Protein AF-A0A519K9I0-F1 (afdb_monomer_lite)

Sequence (132 aa):
MNLRIVIIALLVCFSMQSQIAAFETKGKISPEMAEMSISSLSLQINANPTQGELYHQRGTLYMLSKKEQLASNDFSKSIELKSDMQADSYFYRALVKQSLNDATYCDDFAMAKKLGFKNTAGWEPIDKICGF

Radius of gyration: 21.02 Å; chains: 1; bounding box: 54×42×57 Å

Structure (mmCIF, N/CA/C/O backbone):
data_AF-A0A519K9I0-F1
#
_entry.id   AF-A0A519K9I0-F1
#
loop_
_atom_site.group_PDB
_atom_site.id
_atom_site.type_symbol
_atom_site.label_atom_id
_atom_site.label_alt_id
_atom_site.label_comp_id
_atom_site.label_asym_id
_atom_site.label_entity_id
_atom_site.label_seq_id
_atom_site.pdbx_PDB_ins_code
_atom_site.Cartn_x
_atom_site.Cartn_y
_atom_site.Cartn_z
_atom_site.occupancy
_atom_site.B_iso_or_equiv
_atom_site.auth_seq_id
_atom_site.auth_comp_id
_atom_site.auth_asym_id
_atom_site.auth_atom_id
_atom_site.pdbx_PDB_model_num
ATOM 1 N N . MET A 1 1 ? 38.820 17.684 42.328 1.00 50.78 1 MET A N 1
ATOM 2 C CA . MET A 1 1 ? 37.982 17.257 41.184 1.00 50.78 1 MET A CA 1
ATOM 3 C C . MET A 1 1 ? 37.638 18.501 40.373 1.00 50.78 1 MET A C 1
ATOM 5 O O . MET A 1 1 ? 36.982 19.386 40.903 1.00 50.78 1 MET A O 1
ATOM 9 N N . ASN A 1 2 ? 38.198 18.653 39.168 1.00 51.31 2 ASN A N 1
ATOM 10 C CA . ASN A 1 2 ? 38.155 19.917 38.420 1.00 51.31 2 ASN A CA 1
ATOM 11 C C . ASN A 1 2 ? 36.801 20.114 37.728 1.00 51.31 2 ASN A C 1
ATOM 13 O O . ASN A 1 2 ? 36.458 19.367 36.815 1.00 51.31 2 ASN A O 1
ATOM 17 N N . LEU A 1 3 ? 36.074 21.163 38.120 1.00 52.28 3 LEU A N 1
ATOM 18 C CA . LEU A 1 3 ? 34.741 21.523 37.615 1.00 52.28 3 LEU A CA 1
ATOM 19 C C . LEU A 1 3 ? 34.673 21.629 36.074 1.00 52.28 3 LEU A C 1
ATOM 21 O O . LEU A 1 3 ? 33.651 21.319 35.473 1.00 52.28 3 LEU A O 1
ATOM 25 N N . ARG A 1 4 ? 35.792 21.971 35.417 1.00 65.31 4 ARG A N 1
ATOM 26 C CA . ARG A 1 4 ? 35.916 22.012 33.947 1.00 65.31 4 ARG A CA 1
ATOM 27 C C . ARG A 1 4 ? 35.802 20.638 33.274 1.00 65.31 4 ARG A C 1
ATOM 29 O O . ARG A 1 4 ? 35.259 20.548 32.181 1.00 65.31 4 ARG A O 1
ATOM 36 N N . ILE A 1 5 ? 36.281 19.578 33.926 1.00 58.62 5 ILE A N 1
ATOM 37 C CA . ILE A 1 5 ? 36.238 18.208 33.386 1.00 58.62 5 ILE A CA 1
ATOM 38 C C . ILE A 1 5 ? 34.795 17.680 33.404 1.00 58.62 5 ILE A C 1
ATOM 40 O O . ILE A 1 5 ? 34.374 17.005 32.469 1.00 58.62 5 ILE A O 1
ATOM 44 N N . VAL A 1 6 ? 34.009 18.061 34.417 1.00 62.00 6 VAL A N 1
ATOM 45 C CA . VAL A 1 6 ? 32.596 17.665 34.555 1.00 62.00 6 VAL A CA 1
ATOM 46 C C . VAL A 1 6 ? 31.725 18.296 33.460 1.00 62.00 6 VAL A C 1
ATOM 48 O O . VAL A 1 6 ? 30.869 17.625 32.893 1.00 62.00 6 VAL A O 1
ATOM 51 N N . ILE A 1 7 ? 31.975 19.560 33.102 1.00 62.62 7 ILE A N 1
ATOM 52 C CA . ILE A 1 7 ? 31.198 20.278 32.074 1.00 62.62 7 ILE A CA 1
ATOM 53 C C . ILE A 1 7 ? 31.475 19.726 30.666 1.00 62.62 7 ILE A C 1
ATOM 55 O O . ILE A 1 7 ? 30.543 19.540 29.887 1.00 62.62 7 ILE A O 1
ATOM 59 N N . ILE A 1 8 ? 32.735 19.408 30.347 1.00 60.88 8 ILE A N 1
ATOM 60 C CA . ILE A 1 8 ? 33.098 18.812 29.049 1.00 60.88 8 ILE A CA 1
ATOM 61 C C . ILE A 1 8 ? 32.485 17.409 28.914 1.00 60.88 8 ILE A C 1
ATOM 63 O O . ILE A 1 8 ? 31.945 17.083 27.860 1.00 60.88 8 ILE A O 1
ATOM 67 N N . ALA A 1 9 ? 32.480 16.610 29.986 1.00 59.25 9 ALA A N 1
ATOM 68 C CA . ALA A 1 9 ? 31.859 15.285 29.980 1.00 59.25 9 ALA A CA 1
ATOM 69 C C . ALA A 1 9 ? 30.338 15.335 29.723 1.00 59.25 9 ALA A C 1
ATOM 71 O O . ALA A 1 9 ? 29.816 14.492 28.998 1.00 59.25 9 ALA A O 1
ATOM 72 N N . LEU A 1 10 ? 29.631 16.342 30.250 1.00 59.66 10 LEU A N 1
ATOM 73 C CA . LEU A 1 10 ? 28.186 16.509 30.039 1.00 59.66 10 LEU A CA 1
ATOM 74 C C . LEU A 1 10 ? 27.834 16.941 28.606 1.00 59.66 10 LEU A C 1
ATOM 76 O O . LEU A 1 10 ? 26.864 16.437 28.044 1.00 59.66 10 LEU A O 1
ATOM 80 N N . LEU A 1 11 ? 28.632 17.818 27.988 1.00 59.75 11 LEU A N 1
ATOM 81 C CA . LEU A 1 11 ? 28.407 18.284 26.610 1.00 59.75 11 LEU A CA 1
ATOM 82 C C . LEU A 1 11 ? 28.661 17.189 25.564 1.00 59.75 11 LEU A C 1
ATOM 84 O O . LEU A 1 11 ? 27.912 17.079 24.594 1.00 59.75 11 LEU A O 1
ATOM 88 N N . VAL A 1 12 ? 29.677 16.349 25.783 1.00 59.50 12 VAL A N 1
ATOM 89 C CA . VAL A 1 12 ? 29.953 15.181 24.928 1.00 59.50 12 VAL A CA 1
ATOM 90 C C . VAL A 1 12 ? 28.858 14.121 25.093 1.00 59.50 12 VAL A C 1
ATOM 92 O O . VAL A 1 12 ? 28.464 13.481 24.126 1.00 59.50 12 VAL A O 1
ATOM 95 N N . CYS A 1 13 ? 28.296 13.967 26.294 1.00 59.19 13 CYS A N 1
ATOM 96 C CA . CYS A 1 13 ? 27.185 13.044 26.532 1.00 59.19 13 CYS A CA 1
ATOM 97 C C . CYS A 1 13 ? 25.884 13.510 25.848 1.00 59.19 13 CYS A C 1
ATOM 99 O O . CYS A 1 13 ? 25.150 12.692 25.299 1.00 59.19 13 CYS A O 1
ATOM 101 N N . PHE A 1 14 ? 25.636 14.824 25.794 1.00 59.84 14 PHE A N 1
ATOM 102 C CA . PHE A 1 14 ? 24.472 15.398 25.107 1.00 59.84 14 PHE A CA 1
ATOM 103 C C . PHE A 1 14 ? 24.538 15.218 23.580 1.00 59.84 14 PHE A C 1
ATOM 105 O O . PHE A 1 14 ? 23.520 14.941 22.944 1.00 59.84 14 PHE A O 1
ATOM 112 N N . SER A 1 15 ? 25.733 15.315 22.983 1.00 56.31 15 SER A N 1
ATOM 113 C CA . SER A 1 15 ? 25.922 15.044 21.550 1.00 56.31 15 SER A CA 1
ATOM 114 C C . SER A 1 15 ? 25.893 13.551 21.206 1.00 56.31 15 SER A C 1
ATOM 116 O O . SER A 1 15 ? 25.571 13.197 20.075 1.00 56.31 15 SER A O 1
ATOM 118 N N . MET A 1 16 ? 26.175 12.666 22.168 1.00 54.66 16 MET A N 1
ATOM 119 C CA . MET A 1 16 ? 25.984 11.220 22.000 1.00 54.66 16 MET A CA 1
ATOM 120 C C . MET A 1 16 ? 24.514 10.811 22.189 1.00 54.66 16 MET A C 1
ATOM 122 O O . MET A 1 16 ? 24.035 9.931 21.482 1.00 54.66 16 MET A O 1
ATOM 126 N N . GLN A 1 17 ? 23.758 11.474 23.071 1.00 56.41 17 GLN A N 1
ATOM 127 C CA . GLN A 1 17 ? 22.325 11.210 23.281 1.00 56.41 17 GLN A CA 1
ATOM 128 C C . GLN A 1 17 ? 21.472 11.538 22.047 1.00 56.41 17 GLN A C 1
ATOM 130 O O . GLN A 1 17 ? 20.550 10.785 21.732 1.00 56.41 17 GLN A O 1
ATOM 135 N N . SER A 1 18 ? 21.809 12.593 21.297 1.00 57.75 18 SER A N 1
ATOM 136 C CA . SER A 1 18 ? 21.145 12.880 20.017 1.00 57.75 18 SER A CA 1
ATOM 137 C C . SER A 1 18 ? 21.441 11.822 18.946 1.00 57.75 18 SER A C 1
ATOM 139 O O . SER A 1 18 ? 20.568 11.510 18.139 1.00 57.75 18 SER A O 1
ATOM 141 N N . GLN A 1 19 ? 22.632 11.212 18.966 1.00 54.19 19 GLN A N 1
ATOM 142 C CA . GLN A 1 19 ? 22.999 10.126 18.050 1.00 54.1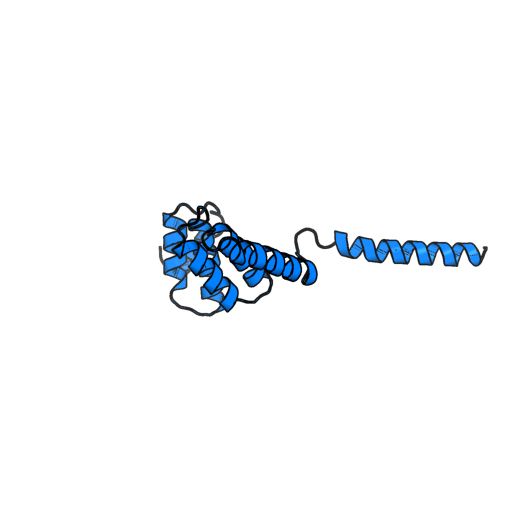9 19 GLN A CA 1
ATOM 143 C C . GLN A 1 19 ? 22.368 8.774 18.435 1.00 54.19 19 GLN A C 1
ATOM 145 O O . GLN A 1 19 ? 22.057 7.975 17.553 1.00 54.19 19 GLN A O 1
ATOM 150 N N . ILE A 1 20 ? 22.116 8.515 19.724 1.00 56.28 20 ILE A N 1
ATOM 151 C CA . ILE A 1 20 ? 21.486 7.268 20.200 1.00 56.28 20 ILE A CA 1
ATOM 152 C C . ILE A 1 20 ? 20.006 7.189 19.791 1.00 56.28 20 ILE A C 1
ATOM 154 O O . ILE A 1 20 ? 19.550 6.119 19.389 1.00 56.28 20 ILE A O 1
ATOM 158 N N . ALA A 1 21 ? 19.274 8.309 19.775 1.00 51.81 21 ALA A N 1
ATOM 159 C CA . ALA A 1 21 ? 17.890 8.336 19.284 1.00 51.81 21 ALA A CA 1
ATOM 160 C C . ALA A 1 21 ? 17.768 7.886 17.811 1.00 51.81 21 ALA A C 1
ATOM 162 O O . ALA A 1 21 ? 16.779 7.259 17.428 1.00 51.81 21 ALA A O 1
ATOM 163 N N . ALA A 1 22 ? 18.792 8.144 16.989 1.00 47.34 22 ALA A N 1
ATOM 164 C CA . ALA A 1 22 ? 18.847 7.664 15.608 1.00 47.34 22 ALA A CA 1
ATOM 165 C C . ALA A 1 22 ? 19.091 6.144 15.514 1.00 47.34 22 ALA A C 1
ATOM 167 O O . ALA A 1 22 ? 18.671 5.515 14.546 1.00 47.34 22 ALA A O 1
ATOM 168 N N . PHE A 1 23 ? 19.724 5.536 16.522 1.00 46.66 23 PHE A N 1
ATOM 169 C CA . PHE A 1 23 ? 20.072 4.112 16.533 1.00 46.66 23 PHE A CA 1
ATOM 170 C C . PHE A 1 23 ? 19.036 3.221 17.242 1.00 46.66 23 PHE A C 1
ATOM 172 O O . PHE A 1 23 ? 18.910 2.045 16.900 1.00 46.66 23 PHE A O 1
ATOM 179 N N . GLU A 1 24 ? 18.244 3.754 18.180 1.00 49.78 24 GLU A N 1
ATOM 180 C CA . GLU A 1 24 ? 17.175 2.991 18.853 1.00 49.78 24 GLU A CA 1
ATOM 181 C C . GLU A 1 24 ? 15.966 2.679 17.950 1.00 49.78 24 GLU A C 1
ATOM 183 O O . GLU A 1 24 ? 15.134 1.838 18.283 1.00 49.78 24 GLU A O 1
ATOM 188 N N . THR A 1 25 ? 15.892 3.262 16.752 1.00 48.00 25 THR A N 1
ATOM 189 C CA . THR A 1 25 ? 14.861 2.956 15.745 1.00 48.00 25 THR A CA 1
ATOM 190 C C . THR A 1 25 ? 15.305 1.873 14.760 1.00 48.00 25 THR A C 1
ATOM 192 O O . THR A 1 25 ? 15.125 2.003 13.551 1.00 48.00 25 THR A O 1
ATOM 195 N N . LYS A 1 26 ? 15.862 0.759 15.249 1.00 54.03 26 LYS A N 1
ATOM 196 C CA . LYS A 1 26 ? 16.092 -0.442 14.423 1.00 54.03 26 LYS A CA 1
ATOM 197 C C . LYS A 1 26 ? 14.760 -0.939 13.829 1.00 54.03 26 LYS A C 1
ATOM 199 O O . LYS A 1 26 ? 14.064 -1.739 14.442 1.00 54.03 26 LYS A O 1
ATOM 204 N N . GLY A 1 27 ? 14.401 -0.434 12.647 1.00 55.12 27 GLY A N 1
ATOM 205 C CA . GLY A 1 27 ? 13.228 -0.826 11.857 1.00 55.12 27 GLY A CA 1
ATOM 206 C C . GLY A 1 27 ? 12.082 0.191 11.756 1.00 55.12 27 GLY A C 1
ATOM 207 O O . GLY A 1 27 ? 11.126 -0.081 11.036 1.00 55.12 27 GLY A O 1
ATOM 208 N N . LYS A 1 28 ? 12.138 1.354 12.421 1.00 68.50 28 LYS A N 1
ATOM 20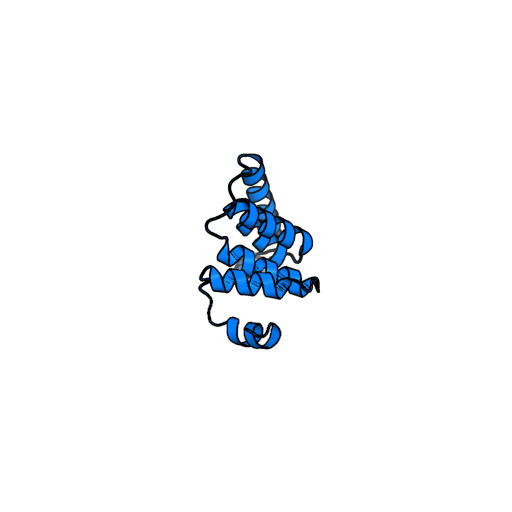9 C CA . LYS A 1 28 ? 11.053 2.356 12.368 1.00 68.50 28 LYS A CA 1
ATOM 210 C C . LYS A 1 28 ? 11.514 3.603 11.616 1.00 68.50 28 LYS A C 1
ATOM 212 O O . LYS A 1 28 ? 12.345 4.349 12.119 1.00 68.50 28 LYS A O 1
ATOM 217 N N . ILE A 1 29 ? 10.966 3.835 10.422 1.00 78.06 29 ILE A N 1
ATOM 218 C CA . ILE A 1 29 ? 11.207 5.073 9.668 1.00 78.06 29 ILE A CA 1
ATOM 219 C C . ILE A 1 29 ? 10.727 6.278 10.494 1.00 78.06 29 ILE A C 1
ATOM 221 O O . ILE A 1 29 ? 9.636 6.243 11.071 1.00 78.06 29 ILE A O 1
ATOM 225 N N . SER A 1 30 ? 11.545 7.330 10.608 1.00 87.50 30 SER A N 1
ATOM 226 C CA . SER A 1 30 ? 11.108 8.555 11.287 1.00 87.50 30 SER A CA 1
ATOM 227 C C . SER A 1 30 ? 10.051 9.272 10.436 1.00 87.50 30 SER A C 1
ATOM 229 O O . SER A 1 30 ? 10.082 9.147 9.209 1.00 87.50 30 SER A O 1
ATOM 231 N N . PRO A 1 31 ? 9.130 10.047 11.039 1.00 88.06 31 PRO A N 1
ATOM 232 C CA . PRO A 1 31 ? 8.146 10.814 10.274 1.00 88.06 31 PRO A CA 1
ATOM 233 C C . PRO A 1 31 ? 8.794 11.748 9.245 1.00 88.06 31 PRO A C 1
ATOM 235 O O . PRO A 1 31 ? 8.338 11.826 8.112 1.00 88.06 31 PRO A O 1
ATOM 238 N N . GLU A 1 32 ? 9.902 12.397 9.607 1.00 89.88 32 GLU A N 1
ATOM 239 C CA . GLU A 1 32 ? 10.659 13.266 8.702 1.00 89.88 32 GLU A CA 1
ATOM 240 C C . GLU A 1 32 ? 11.223 12.492 7.503 1.00 89.88 32 GLU A C 1
ATOM 242 O O . GLU A 1 32 ? 11.013 12.883 6.355 1.00 89.88 32 GLU A O 1
ATOM 247 N N . MET A 1 33 ? 11.864 11.344 7.753 1.00 90.44 33 MET A N 1
ATOM 248 C CA . MET A 1 33 ? 12.386 10.487 6.687 1.00 90.44 33 MET A CA 1
ATOM 249 C C . MET A 1 33 ? 11.267 9.946 5.788 1.00 90.44 33 MET A C 1
ATOM 251 O O . MET A 1 33 ? 11.453 9.843 4.573 1.00 90.44 33 MET A O 1
ATOM 255 N N . ALA A 1 34 ? 10.101 9.625 6.357 1.00 91.00 34 ALA A N 1
ATOM 256 C CA . ALA A 1 34 ? 8.940 9.176 5.598 1.00 91.00 34 ALA A CA 1
ATOM 257 C C . ALA A 1 34 ? 8.418 10.280 4.667 1.00 91.00 34 ALA A C 1
ATOM 259 O O . ALA A 1 34 ? 8.237 10.027 3.478 1.00 91.00 34 ALA A O 1
ATOM 260 N N . GLU A 1 35 ? 8.240 11.509 5.160 1.00 94.12 35 GLU A N 1
ATOM 261 C CA . GLU A 1 35 ? 7.786 12.636 4.331 1.00 94.12 35 GLU A CA 1
ATOM 262 C C . GLU A 1 35 ? 8.807 13.003 3.243 1.00 94.12 35 GLU A C 1
ATOM 264 O O . GLU A 1 35 ? 8.426 13.224 2.091 1.00 94.12 35 GLU A O 1
ATOM 269 N N . MET A 1 36 ? 10.108 12.990 3.559 1.00 95.25 36 MET A N 1
ATOM 270 C CA . MET A 1 36 ? 11.165 13.177 2.556 1.00 95.25 36 MET A CA 1
ATOM 271 C C . MET A 1 36 ? 11.105 12.108 1.458 1.00 95.25 36 MET A C 1
ATOM 273 O O . MET A 1 36 ? 11.195 12.428 0.271 1.00 95.25 36 MET A O 1
ATOM 277 N N . SER A 1 37 ? 10.911 10.845 1.841 1.00 95.69 37 SER A N 1
ATO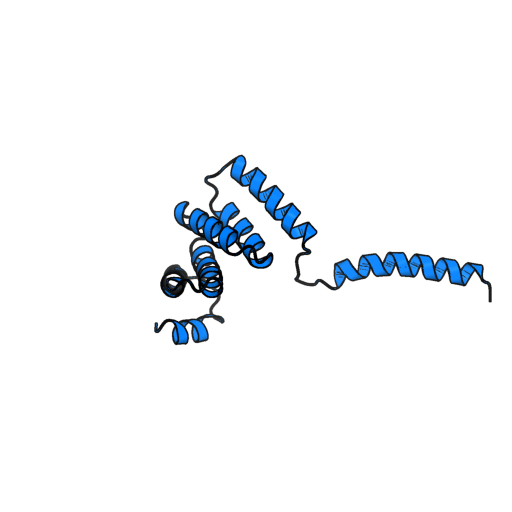M 278 C CA . SER A 1 37 ? 10.817 9.724 0.900 1.00 95.69 37 SER A CA 1
ATOM 279 C C . SER A 1 37 ? 9.561 9.820 0.029 1.00 95.69 37 SER A C 1
ATOM 281 O O . SER A 1 37 ? 9.640 9.653 -1.187 1.00 95.69 37 SER A O 1
ATOM 283 N N . ILE A 1 38 ? 8.414 10.176 0.618 1.00 98.12 38 ILE A N 1
ATOM 284 C CA . ILE A 1 38 ? 7.157 10.433 -0.103 1.00 98.12 38 ILE A CA 1
ATOM 285 C C . ILE A 1 38 ? 7.339 11.560 -1.127 1.00 98.12 38 ILE A C 1
ATOM 287 O O . ILE A 1 38 ? 6.886 11.439 -2.269 1.00 98.12 38 ILE A O 1
ATOM 291 N N . SER A 1 39 ? 8.009 12.648 -0.739 1.00 98.06 39 SER A N 1
ATOM 292 C CA . SER A 1 39 ? 8.293 13.779 -1.627 1.00 98.06 39 SER A CA 1
ATOM 293 C C . SER A 1 39 ? 9.183 13.361 -2.800 1.00 98.06 39 SER A C 1
ATOM 295 O O . SER A 1 39 ? 8.837 13.598 -3.959 1.00 98.06 39 SER A O 1
ATOM 297 N N . SER A 1 40 ? 10.274 12.640 -2.522 1.00 98.38 40 SER A N 1
ATOM 298 C CA . SER A 1 40 ? 11.178 12.117 -3.554 1.00 98.38 40 SER A CA 1
ATOM 299 C C . SER A 1 40 ? 10.461 11.194 -4.546 1.00 98.38 40 SER A C 1
ATOM 301 O O . SER A 1 40 ? 10.592 11.370 -5.758 1.00 98.38 40 SER A O 1
ATOM 303 N N . LEU A 1 41 ? 9.649 10.254 -4.057 1.00 98.38 41 LEU A N 1
ATOM 304 C CA . LEU A 1 41 ? 8.856 9.365 -4.912 1.00 98.38 41 LEU A CA 1
ATOM 305 C C . LEU A 1 41 ? 7.836 10.139 -5.746 1.00 98.38 41 LEU A C 1
ATOM 307 O O . LEU A 1 41 ? 7.625 9.820 -6.911 1.00 98.38 41 LEU A O 1
ATOM 311 N N . SER A 1 42 ? 7.241 11.194 -5.189 1.00 98.62 42 SER A N 1
ATOM 312 C CA . SER A 1 42 ? 6.299 12.039 -5.927 1.00 98.62 42 SER A CA 1
ATOM 313 C C . SER A 1 42 ? 6.972 12.777 -7.084 1.00 98.62 42 SER A C 1
ATOM 315 O O . SER A 1 42 ? 6.392 12.859 -8.164 1.00 98.62 42 SER A O 1
ATOM 317 N N . LE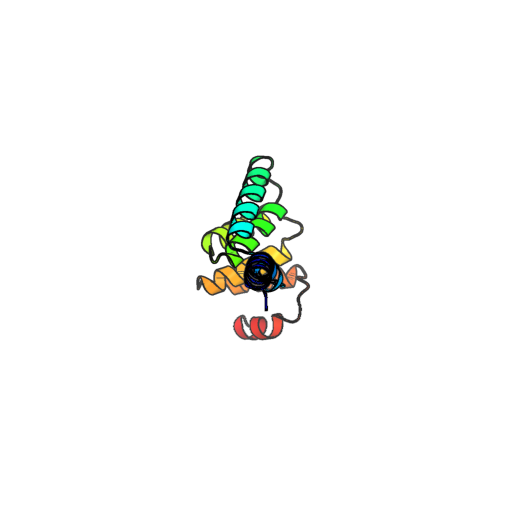U A 1 43 ? 8.210 13.249 -6.907 1.00 98.50 43 LEU A N 1
ATOM 318 C CA . LEU A 1 43 ? 8.993 13.829 -8.003 1.00 98.50 43 LEU A CA 1
ATOM 319 C C . LEU A 1 43 ? 9.287 12.797 -9.102 1.00 98.50 43 LEU A C 1
ATOM 321 O O . LEU A 1 43 ? 9.148 13.109 -10.283 1.00 98.50 43 LEU A O 1
ATOM 325 N N . GLN A 1 44 ? 9.640 11.565 -8.729 1.00 98.38 44 GLN A N 1
ATOM 326 C CA . GLN A 1 44 ? 9.900 10.487 -9.690 1.00 98.38 44 GLN A CA 1
ATOM 327 C C . GLN A 1 44 ? 8.634 10.070 -10.454 1.00 98.38 44 GLN A C 1
ATOM 329 O O . GLN A 1 44 ? 8.680 9.908 -11.672 1.00 98.38 44 GLN A O 1
ATOM 334 N N . ILE A 1 45 ? 7.495 9.970 -9.761 1.00 98.50 45 ILE A N 1
ATOM 335 C CA . ILE A 1 45 ? 6.183 9.698 -10.365 1.00 98.50 45 ILE A CA 1
ATOM 336 C C . ILE A 1 45 ? 5.792 10.816 -11.336 1.00 98.50 45 ILE A C 1
ATOM 338 O O . ILE A 1 45 ? 5.328 10.535 -12.435 1.00 98.50 45 ILE A O 1
ATOM 342 N N . ASN A 1 46 ? 6.016 12.082 -10.974 1.00 98.19 46 ASN A N 1
ATOM 343 C CA . ASN A 1 46 ? 5.731 13.207 -11.867 1.00 98.19 46 ASN A CA 1
ATOM 344 C C . ASN A 1 46 ? 6.611 13.185 -13.125 1.00 98.19 46 ASN A C 1
ATOM 346 O O . ASN A 1 46 ? 6.149 13.564 -14.199 1.00 98.19 46 ASN A O 1
ATOM 350 N N . ALA A 1 47 ? 7.866 12.745 -13.000 1.00 98.19 47 ALA A N 1
ATOM 351 C CA . ALA A 1 47 ? 8.777 12.612 -14.133 1.00 98.19 47 ALA A CA 1
ATOM 352 C C . ALA A 1 47 ? 8.409 11.430 -15.046 1.00 98.19 47 ALA A C 1
ATOM 354 O O . ALA A 1 47 ? 8.546 11.530 -16.264 1.00 98.19 47 ALA A O 1
ATOM 355 N N . ASN A 1 48 ? 7.944 10.317 -14.474 1.00 95.50 48 ASN A N 1
ATOM 356 C CA . ASN A 1 48 ? 7.496 9.151 -15.224 1.00 95.50 48 ASN A CA 1
ATOM 357 C C . ASN A 1 48 ? 6.332 8.438 -14.501 1.00 95.50 48 ASN A C 1
ATOM 359 O O . ASN A 1 48 ? 6.567 7.577 -13.643 1.00 95.50 48 ASN A O 1
ATOM 363 N N . PRO A 1 49 ? 5.075 8.748 -14.869 1.00 97.31 49 PRO A N 1
ATOM 364 C CA . PRO A 1 49 ? 3.897 8.307 -14.129 1.00 97.31 49 PRO A CA 1
ATOM 365 C C . PRO A 1 49 ? 3.479 6.865 -14.423 1.00 97.31 49 PRO A C 1
ATOM 367 O O . PRO A 1 49 ? 2.471 6.422 -13.873 1.00 97.31 49 PRO A O 1
ATOM 370 N N . THR A 1 50 ? 4.200 6.139 -15.284 1.00 97.69 50 THR A N 1
ATOM 371 C CA . THR A 1 50 ? 3.868 4.755 -15.660 1.00 97.69 50 THR A CA 1
ATOM 372 C C . THR A 1 50 ? 4.669 3.709 -14.888 1.00 97.69 50 THR A C 1
ATOM 374 O O . THR A 1 50 ? 4.444 2.520 -15.085 1.00 97.69 50 THR A O 1
ATOM 377 N N . GLN A 1 51 ? 5.590 4.121 -14.011 1.00 97.56 51 GLN A N 1
ATOM 378 C CA . GLN A 1 51 ? 6.335 3.204 -13.142 1.00 97.56 51 GLN A CA 1
ATOM 379 C C . GLN A 1 51 ? 5.476 2.796 -11.943 1.00 97.56 51 GLN A C 1
ATOM 381 O O . GLN A 1 51 ? 5.415 3.508 -10.938 1.00 97.56 51 GLN A O 1
ATOM 386 N N . GLY A 1 52 ? 4.785 1.661 -12.058 1.00 98.00 52 GLY A N 1
ATOM 387 C CA . GLY A 1 52 ? 3.870 1.164 -11.028 1.00 98.00 52 GLY A CA 1
ATOM 388 C C . GLY A 1 52 ? 4.551 0.891 -9.681 1.00 98.00 52 GLY A C 1
ATOM 389 O O . GLY A 1 52 ? 3.960 1.143 -8.629 1.00 98.00 52 GLY A O 1
ATOM 390 N N . GLU A 1 53 ? 5.824 0.494 -9.703 1.00 98.00 53 GLU A N 1
ATOM 391 C CA . GLU A 1 53 ? 6.642 0.204 -8.520 1.00 98.00 53 GLU A CA 1
ATOM 392 C C . GLU A 1 53 ? 6.750 1.427 -7.600 1.00 98.00 53 GLU A C 1
ATOM 394 O O . GLU A 1 53 ? 6.714 1.293 -6.377 1.00 98.00 53 GLU A O 1
ATOM 399 N N . LEU A 1 54 ? 6.828 2.633 -8.174 1.00 98.31 54 LEU A N 1
ATOM 400 C CA . LEU A 1 54 ? 6.930 3.870 -7.399 1.00 98.31 54 LEU A CA 1
ATOM 401 C C . LEU A 1 54 ? 5.651 4.147 -6.606 1.00 98.31 54 LEU A C 1
ATOM 403 O O . LEU A 1 54 ? 5.717 4.605 -5.464 1.00 98.31 54 LEU A O 1
ATOM 407 N N . TYR A 1 55 ? 4.489 3.835 -7.182 1.00 98.81 55 TYR A N 1
ATOM 408 C CA . TYR A 1 55 ? 3.222 3.939 -6.466 1.00 98.81 55 TYR A CA 1
ATOM 409 C C . TYR A 1 55 ? 3.132 2.884 -5.368 1.00 98.81 55 TYR A C 1
ATOM 411 O O . TYR A 1 55 ? 2.730 3.212 -4.260 1.00 98.81 55 TYR A O 1
ATOM 419 N N . HIS A 1 56 ? 3.571 1.645 -5.608 1.00 98.56 56 HIS A N 1
ATOM 420 C CA . HIS A 1 56 ? 3.656 0.643 -4.541 1.00 98.56 56 HIS A CA 1
ATOM 421 C C . HIS A 1 56 ? 4.520 1.143 -3.368 1.00 98.56 56 HIS A C 1
ATOM 423 O O . HIS A 1 56 ? 4.094 1.116 -2.213 1.00 98.56 56 HIS A O 1
ATOM 429 N N . GLN A 1 57 ? 5.718 1.653 -3.661 1.00 98.19 57 GLN A N 1
ATOM 430 C CA . GLN A 1 57 ? 6.644 2.163 -2.648 1.00 98.19 57 GLN A CA 1
ATOM 431 C C . GLN A 1 57 ? 6.052 3.341 -1.867 1.00 98.19 57 GLN A C 1
ATOM 433 O O . GLN A 1 57 ? 6.115 3.365 -0.634 1.00 98.19 57 GLN A O 1
ATOM 438 N N . ARG A 1 58 ? 5.437 4.305 -2.563 1.00 98.50 58 ARG A N 1
ATOM 439 C CA . ARG A 1 58 ? 4.828 5.475 -1.918 1.00 98.50 58 ARG A CA 1
ATOM 440 C C . ARG A 1 58 ? 3.575 5.094 -1.126 1.00 98.50 58 ARG A C 1
ATOM 442 O O . ARG A 1 58 ? 3.406 5.581 -0.010 1.00 98.50 58 ARG A O 1
ATOM 449 N N . GLY A 1 59 ? 2.781 4.147 -1.623 1.00 98.44 59 GLY A N 1
ATOM 450 C CA . GLY A 1 59 ? 1.639 3.567 -0.918 1.00 98.44 59 GLY A CA 1
ATOM 451 C C . GLY A 1 59 ? 2.039 2.906 0.401 1.00 98.44 59 GLY A C 1
ATOM 452 O O . GLY A 1 59 ? 1.402 3.143 1.427 1.00 98.44 59 GLY A O 1
ATOM 453 N N . THR A 1 60 ? 3.153 2.170 0.419 1.00 97.25 60 THR A N 1
ATOM 454 C CA . THR A 1 60 ? 3.712 1.580 1.646 1.00 97.25 60 THR A CA 1
ATOM 455 C C . THR A 1 60 ? 4.105 2.649 2.663 1.00 97.25 60 THR A C 1
ATOM 457 O O . THR A 1 60 ? 3.781 2.523 3.845 1.00 97.25 60 THR A O 1
ATOM 460 N N . LEU A 1 61 ? 4.737 3.743 2.226 1.00 97.06 61 LEU A N 1
ATOM 461 C CA . LEU A 1 61 ? 5.048 4.866 3.117 1.00 97.06 61 LEU A CA 1
ATOM 462 C C . LEU A 1 61 ? 3.781 5.553 3.635 1.00 97.06 61 LEU A C 1
ATOM 464 O O . LEU A 1 61 ? 3.694 5.847 4.826 1.00 97.06 61 LEU A O 1
ATOM 468 N N . TYR A 1 62 ? 2.774 5.766 2.785 1.00 98.00 62 TYR A N 1
ATOM 469 C CA . TYR A 1 62 ? 1.491 6.309 3.224 1.00 98.00 62 TYR A CA 1
ATOM 470 C C . TYR A 1 62 ? 0.803 5.410 4.252 1.00 98.00 62 TYR A C 1
ATOM 472 O O . TYR A 1 62 ? 0.310 5.921 5.257 1.00 98.00 62 TYR A O 1
ATOM 480 N N . MET A 1 63 ? 0.827 4.090 4.061 1.00 96.25 63 MET A N 1
ATOM 481 C CA . MET A 1 63 ? 0.286 3.127 5.020 1.00 96.25 63 MET A CA 1
ATOM 482 C C . MET A 1 63 ? 1.008 3.227 6.371 1.00 96.25 63 MET A C 1
ATOM 484 O O . MET A 1 63 ? 0.357 3.355 7.409 1.00 96.25 63 MET A O 1
ATOM 488 N N . LEU A 1 64 ? 2.346 3.244 6.371 1.00 93.38 64 LEU A N 1
ATOM 489 C CA . LEU A 1 64 ? 3.154 3.394 7.591 1.00 93.38 64 LEU A CA 1
ATOM 490 C C . LEU A 1 64 ? 2.905 4.734 8.300 1.00 93.38 64 LEU A C 1
ATOM 492 O O . LEU A 1 64 ? 2.923 4.800 9.530 1.00 93.38 64 LE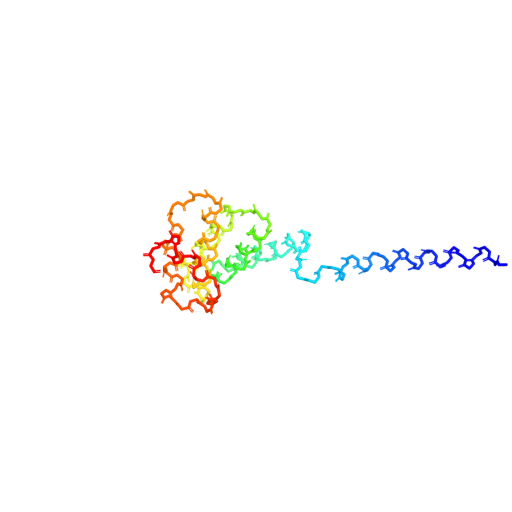U A O 1
ATOM 496 N N . SER A 1 65 ? 2.609 5.782 7.532 1.00 93.69 65 SER A N 1
ATOM 497 C CA . SER A 1 65 ? 2.234 7.109 8.030 1.00 93.69 65 SER A CA 1
ATOM 498 C C . SER A 1 65 ? 0.741 7.245 8.369 1.00 93.69 65 SER A C 1
ATOM 500 O O . SER A 1 65 ? 0.281 8.359 8.618 1.00 93.69 65 SER A O 1
ATOM 502 N N . LYS A 1 66 ? -0.032 6.145 8.379 1.00 94.06 66 LYS A N 1
ATOM 503 C CA . LYS A 1 66 ? -1.489 6.115 8.638 1.00 94.06 66 LYS A CA 1
ATOM 504 C C . LYS A 1 66 ? -2.322 6.998 7.696 1.00 94.06 66 LYS A C 1
ATOM 506 O O . LYS A 1 66 ? -3.423 7.426 8.028 1.00 94.06 66 LYS A O 1
ATOM 511 N N . LYS A 1 67 ? -1.805 7.269 6.499 1.00 96.94 67 LYS A N 1
ATOM 512 C CA . LYS A 1 67 ? -2.482 7.985 5.410 1.00 96.94 67 LYS A CA 1
ATOM 513 C C . LYS A 1 67 ? -3.202 6.972 4.512 1.00 96.94 67 LYS A C 1
ATOM 515 O O . LYS A 1 67 ? -2.880 6.816 3.338 1.00 96.94 67 LYS A O 1
ATOM 520 N N . GLU A 1 68 ? -4.162 6.257 5.090 1.00 97.69 68 GLU A N 1
ATOM 521 C CA . GLU A 1 68 ? -4.773 5.045 4.520 1.00 97.69 68 GLU A CA 1
ATOM 522 C C . GLU A 1 68 ? -5.406 5.271 3.143 1.00 97.69 68 GLU A C 1
ATOM 524 O O . GLU A 1 68 ? -5.129 4.525 2.207 1.00 97.69 68 GLU A O 1
ATOM 529 N N . GLN A 1 69 ? -6.175 6.347 2.961 1.00 98.38 69 GLN A N 1
ATOM 530 C CA . GLN A 1 69 ? -6.788 6.630 1.660 1.00 98.38 69 GLN A CA 1
ATOM 531 C C . GLN A 1 69 ? -5.742 6.875 0.560 1.00 98.38 69 GLN A C 1
ATOM 533 O O . GLN A 1 69 ? -5.906 6.405 -0.566 1.00 98.38 69 GLN A O 1
ATOM 538 N N . LEU A 1 70 ? -4.650 7.579 0.881 1.00 98.56 70 LEU A N 1
ATOM 539 C CA . LEU A 1 70 ? -3.559 7.813 -0.069 1.00 98.56 70 LEU A CA 1
ATOM 540 C C . LEU A 1 70 ? -2.833 6.505 -0.400 1.00 98.56 70 LEU A C 1
ATOM 542 O O . LEU A 1 70 ? -2.546 6.253 -1.567 1.00 98.56 70 LEU A O 1
ATOM 546 N N . ALA A 1 71 ? -2.614 5.649 0.600 1.00 98.75 71 ALA A N 1
ATOM 547 C CA . ALA A 1 71 ? -2.038 4.325 0.398 1.00 98.75 71 ALA A CA 1
ATOM 548 C C . ALA A 1 71 ? -2.901 3.460 -0.533 1.00 98.75 71 ALA A C 1
ATOM 550 O O . ALA A 1 71 ? -2.390 2.885 -1.491 1.00 98.75 71 ALA A O 1
ATOM 551 N N . SER A 1 72 ? -4.216 3.418 -0.299 1.00 98.62 72 SER A N 1
ATOM 552 C CA . SER A 1 72 ? -5.164 2.659 -1.126 1.00 98.62 72 SER A CA 1
ATOM 553 C C . SER A 1 72 ? -5.151 3.116 -2.589 1.00 98.62 72 SER A C 1
ATOM 555 O O . SER A 1 72 ? -5.125 2.289 -3.509 1.00 98.62 72 SER A O 1
ATOM 557 N N . ASN A 1 73 ? -5.107 4.433 -2.814 1.00 98.69 73 ASN A N 1
ATOM 558 C CA . ASN A 1 73 ? -5.038 5.015 -4.154 1.00 98.69 73 ASN A CA 1
ATOM 559 C C . ASN A 1 73 ? -3.733 4.628 -4.868 1.00 98.69 73 ASN A C 1
ATOM 561 O O . ASN A 1 73 ? -3.764 4.195 -6.019 1.00 98.69 73 ASN A O 1
ATOM 565 N N . ASP A 1 74 ? -2.599 4.730 -4.177 1.00 98.81 74 ASP A N 1
ATOM 566 C CA . ASP A 1 74 ? -1.287 4.390 -4.729 1.00 98.81 74 ASP A CA 1
ATOM 567 C C . ASP A 1 74 ? -1.160 2.890 -5.036 1.00 98.81 74 ASP A C 1
ATOM 569 O O . ASP A 1 74 ? -0.732 2.508 -6.128 1.00 98.81 74 ASP A O 1
ATOM 573 N N . PHE A 1 75 ? -1.622 2.009 -4.144 1.00 98.88 75 PHE A N 1
ATOM 574 C CA . PHE A 1 75 ? -1.652 0.578 -4.450 1.00 98.88 75 PHE A CA 1
ATOM 575 C C . PHE A 1 75 ? -2.565 0.261 -5.634 1.00 98.88 75 PHE A C 1
ATOM 577 O O . PHE A 1 75 ? -2.204 -0.556 -6.481 1.00 98.88 75 PHE A O 1
ATOM 584 N N . SER A 1 76 ? -3.711 0.938 -5.741 1.00 98.81 76 SER A N 1
ATOM 585 C CA . SER A 1 76 ? -4.602 0.791 -6.895 1.00 98.81 76 SER A CA 1
ATOM 586 C C . SER A 1 76 ? -3.928 1.219 -8.194 1.00 98.81 76 SER A C 1
ATOM 588 O O . SER A 1 76 ? -4.066 0.525 -9.200 1.00 98.81 76 SER A O 1
ATOM 590 N N . LYS A 1 77 ? -3.141 2.301 -8.171 1.00 98.75 77 LYS A N 1
ATOM 591 C CA . LYS A 1 77 ? -2.402 2.752 -9.351 1.00 98.75 77 LYS A CA 1
ATOM 592 C C . LYS A 1 77 ? -1.276 1.795 -9.743 1.00 98.75 77 LYS A C 1
ATOM 594 O O . LYS A 1 77 ? -1.113 1.517 -10.927 1.00 98.75 77 LYS A O 1
ATOM 599 N N . SER A 1 78 ? -0.554 1.234 -8.771 1.00 98.69 78 SER A N 1
ATOM 600 C CA . SER A 1 78 ? 0.438 0.171 -9.013 1.00 98.69 78 SER A CA 1
ATOM 601 C C . SER A 1 78 ? -0.182 -1.046 -9.717 1.00 98.69 78 SER A C 1
ATOM 603 O O . SER A 1 78 ? 0.365 -1.551 -10.701 1.00 98.69 78 SER A O 1
ATOM 605 N N . ILE A 1 79 ? -1.363 -1.477 -9.255 1.00 98.62 79 ILE A N 1
ATOM 606 C CA . ILE A 1 79 ? -2.128 -2.586 -9.847 1.00 98.62 79 ILE A CA 1
ATOM 607 C C . ILE A 1 79 ? -2.580 -2.246 -11.274 1.00 98.62 79 ILE A C 1
ATOM 609 O O . ILE A 1 79 ? -2.395 -3.053 -12.182 1.00 98.62 79 ILE A O 1
ATOM 613 N N . GLU A 1 80 ? -3.138 -1.051 -11.493 1.00 98.56 80 GLU A N 1
ATOM 614 C CA . GLU A 1 80 ? -3.587 -0.578 -12.813 1.00 98.56 80 GLU A CA 1
ATOM 615 C C . GLU A 1 80 ? -2.443 -0.570 -13.839 1.00 98.56 80 GLU A C 1
ATOM 617 O O . GLU A 1 80 ? -2.620 -0.988 -14.984 1.00 98.56 80 GLU A O 1
ATOM 622 N N . LEU A 1 81 ? -1.253 -0.143 -13.407 1.00 98.38 81 LEU A N 1
ATOM 623 C CA . LEU A 1 81 ? -0.041 -0.091 -14.226 1.00 98.38 81 LEU A CA 1
ATOM 624 C C . LEU A 1 81 ? 0.628 -1.458 -14.421 1.00 98.38 81 LEU A C 1
ATOM 626 O O . LEU A 1 81 ? 1.634 -1.538 -15.122 1.00 98.38 81 LEU A O 1
ATOM 630 N N . LYS A 1 82 ? 0.070 -2.529 -13.842 1.00 97.25 82 LYS A N 1
ATOM 631 C CA . LYS A 1 82 ? 0.603 -3.896 -13.910 1.00 97.25 82 LYS A CA 1
ATOM 632 C C . LYS A 1 82 ? 2.061 -3.989 -13.454 1.00 97.25 82 LYS A C 1
ATOM 634 O O . LYS A 1 82 ? 2.856 -4.677 -14.087 1.00 97.25 82 LYS A O 1
ATOM 639 N N . SER A 1 83 ? 2.390 -3.306 -12.356 1.00 96.81 83 SER A N 1
ATOM 640 C CA . SER A 1 83 ? 3.715 -3.389 -11.732 1.00 96.81 83 SER A CA 1
ATOM 641 C C . SER A 1 83 ? 4.140 -4.841 -11.484 1.00 96.81 83 SER A C 1
ATOM 643 O O . SER A 1 83 ? 3.304 -5.711 -11.203 1.00 96.81 83 SER A O 1
ATOM 645 N N . ASP A 1 84 ? 5.447 -5.086 -11.463 1.00 95.62 84 ASP A N 1
ATOM 646 C CA . ASP A 1 84 ? 6.002 -6.354 -10.972 1.00 95.62 84 ASP A CA 1
ATOM 647 C C . ASP A 1 84 ? 5.668 -6.590 -9.483 1.00 95.62 84 ASP A C 1
ATOM 649 O O . ASP A 1 84 ? 5.716 -7.717 -8.993 1.00 95.62 84 ASP A O 1
ATOM 653 N N . MET A 1 85 ? 5.250 -5.538 -8.770 1.00 96.56 85 MET A N 1
ATOM 654 C CA . MET A 1 85 ? 4.773 -5.562 -7.385 1.00 96.56 85 MET A CA 1
ATOM 655 C C . MET A 1 85 ? 3.268 -5.847 -7.258 1.00 96.56 85 MET A C 1
ATOM 657 O O . MET A 1 85 ? 2.692 -5.578 -6.208 1.00 96.56 85 MET A O 1
ATOM 661 N N . GLN A 1 86 ? 2.581 -6.347 -8.292 1.00 96.81 86 GLN A N 1
ATOM 662 C CA . GLN A 1 86 ? 1.125 -6.562 -8.239 1.00 96.81 86 GLN A CA 1
ATOM 663 C C . GLN A 1 86 ? 0.684 -7.416 -7.043 1.00 96.81 86 GLN A C 1
ATOM 665 O O . GLN A 1 86 ? -0.245 -7.023 -6.339 1.00 96.81 86 GLN A O 1
ATOM 670 N N . ALA A 1 87 ? 1.344 -8.552 -6.793 1.00 97.19 87 ALA A N 1
ATOM 671 C CA . ALA A 1 87 ? 0.991 -9.445 -5.687 1.00 97.19 87 ALA A CA 1
ATOM 672 C C . ALA A 1 87 ? 1.068 -8.716 -4.332 1.00 97.19 87 ALA A C 1
ATOM 674 O O . ALA A 1 87 ? 0.124 -8.759 -3.542 1.00 97.19 87 ALA A O 1
ATOM 675 N N . ASP A 1 88 ? 2.155 -7.979 -4.110 1.00 97.31 88 ASP A N 1
ATOM 676 C CA . ASP A 1 88 ? 2.380 -7.157 -2.926 1.00 97.31 88 ASP A CA 1
ATOM 677 C C . ASP A 1 88 ? 1.373 -6.002 -2.841 1.00 97.31 88 ASP A C 1
ATOM 679 O O . ASP A 1 88 ? 0.772 -5.780 -1.795 1.00 97.31 88 ASP A O 1
ATOM 683 N N . SER A 1 89 ? 1.118 -5.282 -3.935 1.00 98.31 89 SER A N 1
ATOM 684 C CA . SER A 1 89 ? 0.145 -4.185 -3.972 1.00 98.31 89 SER A CA 1
ATOM 685 C C . SER A 1 89 ? -1.274 -4.646 -3.652 1.00 98.31 89 SER A C 1
ATOM 687 O O . SER A 1 89 ? -1.971 -3.939 -2.928 1.00 98.31 89 SER A O 1
ATOM 689 N N . TYR A 1 90 ? -1.702 -5.818 -4.128 1.00 98.50 90 TYR A N 1
ATOM 690 C CA . TYR A 1 90 ? -2.976 -6.406 -3.712 1.00 98.50 90 TYR A CA 1
ATOM 691 C C . TYR A 1 90 ? -2.978 -6.703 -2.209 1.00 98.50 90 TYR A C 1
ATOM 693 O O . TYR A 1 90 ? -3.900 -6.294 -1.508 1.00 98.50 90 TYR A O 1
ATOM 701 N N . PHE A 1 91 ? -1.920 -7.329 -1.689 1.00 97.81 91 PHE A N 1
ATOM 702 C CA . PHE A 1 91 ? -1.823 -7.659 -0.268 1.00 97.81 91 PHE A CA 1
ATOM 703 C C . PHE A 1 91 ? -1.869 -6.414 0.631 1.00 97.81 91 PHE A C 1
ATOM 705 O O . PHE A 1 91 ? -2.664 -6.344 1.568 1.00 97.81 91 PHE A O 1
ATOM 712 N N . TYR A 1 92 ? -1.062 -5.393 0.339 1.00 97.94 92 TYR A N 1
ATOM 713 C CA . TYR A 1 92 ? -1.043 -4.171 1.142 1.00 97.94 92 TYR A CA 1
ATOM 714 C C . TYR A 1 92 ? -2.311 -3.330 0.967 1.00 97.94 92 TYR A C 1
ATOM 716 O O . TYR A 1 92 ? -2.774 -2.731 1.939 1.00 97.94 92 TYR A O 1
ATOM 724 N N . ARG A 1 93 ? -2.933 -3.323 -0.221 1.00 98.62 93 ARG A N 1
ATOM 725 C CA . ARG A 1 93 ? -4.246 -2.688 -0.392 1.00 98.62 93 ARG A CA 1
ATOM 726 C C . ARG A 1 93 ? -5.319 -3.392 0.429 1.00 98.62 93 ARG A C 1
ATOM 728 O O . ARG A 1 93 ? -6.139 -2.697 1.016 1.00 98.62 93 ARG A O 1
ATOM 735 N N . ALA A 1 94 ? -5.294 -4.722 0.529 1.00 98.06 94 ALA A N 1
ATOM 736 C CA . ALA A 1 94 ? -6.210 -5.470 1.386 1.00 98.06 94 ALA A CA 1
ATOM 737 C C . ALA A 1 94 ? -6.069 -5.061 2.860 1.00 98.06 94 ALA A C 1
ATOM 739 O O . ALA A 1 94 ? -7.069 -4.781 3.515 1.00 98.06 94 ALA A O 1
ATOM 740 N N . LEU A 1 95 ? -4.837 -4.931 3.367 1.00 96.75 95 LEU A N 1
ATOM 741 C CA . LEU A 1 95 ? -4.587 -4.456 4.735 1.00 96.75 95 LEU A CA 1
ATOM 742 C C . LEU A 1 95 ? -5.132 -3.041 4.972 1.00 96.75 95 LEU A C 1
ATOM 744 O O . LEU A 1 95 ? -5.778 -2.784 5.986 1.00 96.75 95 LEU A O 1
ATOM 748 N N . VAL A 1 96 ? -4.911 -2.132 4.021 1.00 98.25 96 VAL A N 1
ATOM 749 C CA . VAL A 1 96 ? -5.436 -0.759 4.088 1.00 98.25 96 VAL A CA 1
ATOM 750 C C . VAL A 1 96 ? -6.965 -0.734 3.995 1.00 98.25 96 VAL A C 1
ATOM 752 O O . VAL A 1 96 ? -7.625 -0.009 4.728 1.00 98.25 96 VAL A O 1
ATOM 755 N N . LYS A 1 97 ? -7.565 -1.537 3.116 1.00 98.38 97 LYS A N 1
ATOM 756 C CA . LYS A 1 97 ? -9.024 -1.658 3.012 1.00 98.38 97 LYS A CA 1
ATOM 757 C C . LYS A 1 97 ? -9.638 -2.220 4.286 1.00 98.38 97 LYS A C 1
ATOM 759 O O . LYS A 1 97 ? -10.674 -1.731 4.724 1.00 98.38 97 LYS A O 1
ATOM 764 N N . GLN A 1 98 ? -8.982 -3.196 4.907 1.00 96.50 98 GLN A N 1
ATOM 765 C CA . GLN A 1 98 ? -9.410 -3.742 6.187 1.00 96.50 98 GLN A CA 1
ATOM 766 C C . GLN A 1 98 ? -9.436 -2.656 7.270 1.00 96.50 98 GLN A C 1
ATOM 768 O O . GLN A 1 98 ? -10.421 -2.565 7.999 1.00 96.50 98 GLN A O 1
ATOM 773 N N . SER A 1 99 ? -8.410 -1.800 7.356 1.00 96.62 99 SER A N 1
ATOM 774 C CA . SER A 1 99 ? -8.391 -0.708 8.340 1.00 96.62 99 SER A CA 1
ATOM 775 C C . SER A 1 99 ? -9.423 0.390 8.049 1.00 96.62 99 SER A C 1
ATOM 777 O O . SER A 1 99 ? -9.970 0.984 8.978 1.00 96.62 99 SER A O 1
ATOM 779 N N . LEU A 1 100 ? -9.777 0.580 6.776 1.00 97.06 100 LEU A N 1
ATOM 780 C CA . LEU A 1 100 ? -10.868 1.450 6.326 1.00 97.06 100 LEU A CA 1
ATOM 781 C C . LEU A 1 100 ? -12.273 0.821 6.457 1.00 97.06 100 LEU A C 1
ATOM 783 O O . LEU A 1 100 ? -13.257 1.481 6.128 1.00 97.06 100 LEU A O 1
ATOM 787 N N . ASN A 1 101 ? -12.394 -0.425 6.937 1.00 96.44 101 ASN A N 1
ATOM 788 C CA . ASN A 1 101 ? -13.637 -1.215 6.946 1.00 96.44 101 ASN A CA 1
ATOM 789 C C . ASN A 1 101 ? -14.290 -1.395 5.555 1.00 96.44 101 ASN A C 1
ATOM 791 O O . ASN A 1 101 ? -15.507 -1.550 5.444 1.00 96.44 101 ASN A O 1
ATOM 795 N N . ASP A 1 102 ? -13.496 -1.390 4.484 1.00 97.31 102 ASP A N 1
ATOM 796 C CA . ASP A 1 102 ? -13.955 -1.694 3.126 1.00 97.31 102 ASP A CA 1
ATOM 797 C C . ASP A 1 102 ? -14.112 -3.211 2.963 1.00 97.31 102 ASP A C 1
ATOM 799 O O . ASP A 1 102 ? -13.130 -3.946 2.970 1.00 97.31 102 ASP A O 1
ATOM 803 N N . ALA A 1 103 ? -15.347 -3.682 2.773 1.00 95.31 103 ALA A N 1
ATOM 804 C CA . ALA A 1 103 ? -15.693 -5.105 2.708 1.00 95.31 103 ALA A CA 1
ATOM 805 C C . ALA A 1 103 ? -15.018 -5.895 1.565 1.00 95.31 103 ALA A C 1
ATOM 807 O O . ALA A 1 103 ? -15.044 -7.124 1.583 1.00 95.31 103 ALA A O 1
ATOM 808 N N . THR A 1 104 ? -14.396 -5.225 0.591 1.00 97.19 104 THR A N 1
ATOM 809 C CA . THR A 1 104 ? -13.730 -5.864 -0.558 1.00 97.19 104 THR A CA 1
ATOM 810 C C . THR A 1 104 ? -12.287 -6.300 -0.273 1.00 97.19 104 THR A C 1
ATOM 812 O O . THR A 1 104 ? -11.594 -6.765 -1.178 1.00 97.19 104 THR A O 1
ATOM 815 N N . TYR A 1 105 ? -11.783 -6.165 0.965 1.00 97.75 105 TYR A N 1
ATOM 816 C CA . TYR A 1 105 ? -10.395 -6.536 1.289 1.00 97.75 105 TYR A CA 1
ATOM 817 C C . TYR A 1 105 ? -10.080 -8.021 1.024 1.00 97.75 105 TYR A C 1
ATOM 819 O O . TYR A 1 105 ? -8.956 -8.351 0.644 1.00 97.75 105 TYR A O 1
ATOM 827 N N . CYS A 1 106 ? -11.059 -8.921 1.173 1.00 97.75 106 CYS A N 1
ATOM 828 C CA . CYS A 1 106 ? -10.866 -10.349 0.907 1.00 97.75 106 CYS A CA 1
ATOM 829 C C . CYS A 1 106 ? -10.619 -10.657 -0.577 1.00 97.75 106 CYS A C 1
ATOM 831 O O . CYS A 1 106 ? -9.849 -11.570 -0.879 1.00 97.75 106 CYS A O 1
ATOM 833 N N . ASP A 1 107 ? -11.188 -9.870 -1.495 1.00 97.81 107 ASP A N 1
ATOM 834 C CA . ASP A 1 107 ? -10.949 -10.025 -2.936 1.00 97.81 107 ASP A CA 1
ATOM 835 C C . ASP A 1 107 ? -9.480 -9.744 -3.276 1.00 97.81 107 ASP A C 1
ATOM 837 O O . ASP A 1 107 ? -8.847 -10.456 -4.061 1.00 97.81 107 ASP A O 1
ATOM 841 N N . ASP A 1 108 ? -8.910 -8.725 -2.631 1.00 98.25 108 ASP A N 1
ATOM 842 C CA . ASP A 1 108 ? -7.513 -8.348 -2.810 1.00 98.25 108 ASP A CA 1
ATOM 843 C C . ASP A 1 108 ? -6.566 -9.394 -2.206 1.00 98.25 108 ASP A C 1
ATOM 845 O O . ASP A 1 108 ? -5.578 -9.763 -2.843 1.00 98.25 108 ASP A O 1
ATOM 849 N N . PHE A 1 109 ? -6.884 -9.951 -1.033 1.00 97.44 109 PHE A N 1
ATOM 850 C CA . PHE A 1 109 ? -6.116 -11.070 -0.477 1.00 97.44 109 PHE A CA 1
ATOM 851 C C . PHE A 1 109 ? -6.145 -12.308 -1.378 1.00 97.44 109 PHE A C 1
ATOM 853 O O . PHE A 1 109 ? -5.094 -12.907 -1.627 1.00 97.44 109 PHE A O 1
ATOM 860 N N . ALA A 1 110 ? -7.313 -12.666 -1.915 1.00 96.50 110 ALA A N 1
ATOM 861 C CA . ALA A 1 110 ? -7.442 -13.779 -2.850 1.00 96.50 110 ALA A CA 1
ATOM 862 C C . ALA A 1 110 ? -6.589 -13.555 -4.109 1.00 96.50 110 ALA A C 1
ATOM 864 O O . ALA A 1 110 ? -5.902 -14.470 -4.576 1.00 96.50 110 ALA A O 1
ATOM 865 N N . MET A 1 111 ? -6.569 -12.326 -4.633 1.00 97.50 111 MET A N 1
ATOM 866 C CA . MET A 1 111 ? -5.748 -11.984 -5.792 1.00 97.50 111 MET A CA 1
ATOM 867 C C . MET A 1 111 ? -4.248 -12.011 -5.476 1.00 97.50 111 MET A C 1
ATOM 869 O O . MET A 1 111 ? -3.473 -12.568 -6.255 1.00 97.50 111 MET A O 1
ATOM 873 N N . ALA A 1 112 ? -3.826 -11.495 -4.320 1.00 96.94 112 ALA A N 1
ATOM 874 C CA . ALA A 1 112 ? -2.438 -11.580 -3.868 1.00 96.94 112 ALA A CA 1
ATOM 875 C C . ALA A 1 112 ? -1.964 -13.039 -3.748 1.00 96.94 112 ALA A C 1
ATOM 877 O O . ALA A 1 112 ? -0.885 -13.385 -4.238 1.00 96.94 112 ALA A O 1
ATOM 878 N N . LYS A 1 113 ? -2.795 -13.920 -3.172 1.00 94.88 113 LYS A N 1
ATOM 879 C CA . LYS A 1 113 ? -2.52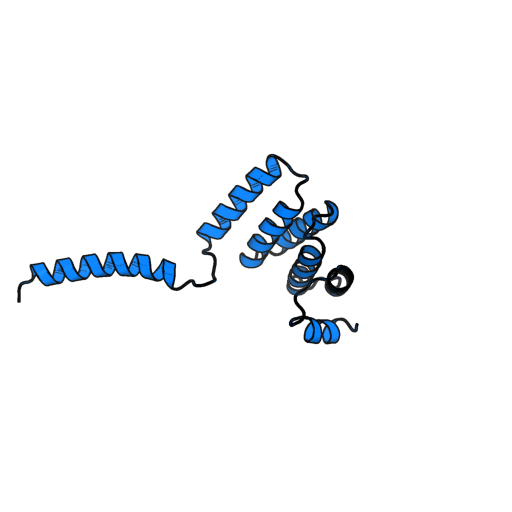5 -15.364 -3.082 1.00 94.88 113 LYS A CA 1
ATOM 880 C C . LYS A 1 113 ? -2.422 -15.995 -4.475 1.00 94.88 113 LYS A C 1
ATOM 882 O O . LYS A 1 113 ? -1.450 -16.694 -4.757 1.00 94.88 113 LYS A O 1
ATOM 887 N N . LYS A 1 114 ? -3.364 -15.691 -5.376 1.00 95.81 114 LYS A N 1
ATOM 888 C CA . LYS A 1 114 ? -3.365 -16.169 -6.772 1.00 95.81 114 LYS A CA 1
ATOM 889 C C . LYS A 1 114 ? -2.110 -15.755 -7.545 1.00 95.81 114 LYS A C 1
ATOM 891 O O . LYS A 1 114 ? -1.613 -16.532 -8.356 1.00 95.81 114 LYS A O 1
ATOM 896 N N . LEU A 1 115 ? -1.604 -14.548 -7.303 1.00 96.00 115 LEU A N 1
ATOM 897 C CA . LEU A 1 115 ? -0.386 -14.024 -7.927 1.00 96.00 115 LEU A CA 1
ATOM 898 C C . LEU A 1 115 ? 0.909 -14.521 -7.261 1.00 96.00 115 LEU A C 1
ATOM 900 O O . LEU A 1 115 ? 1.998 -14.178 -7.715 1.00 96.00 115 LEU A O 1
ATOM 904 N N . GLY A 1 116 ? 0.811 -15.341 -6.213 1.00 94.25 116 GLY A N 1
ATOM 905 C CA . GLY A 1 116 ? 1.968 -15.947 -5.561 1.00 94.25 116 GLY A CA 1
ATOM 906 C C . GLY A 1 116 ? 2.686 -15.024 -4.578 1.00 94.25 116 GLY A C 1
ATOM 907 O O . GLY A 1 116 ? 3.909 -15.113 -4.455 1.00 94.25 116 GLY A O 1
ATOM 908 N N . PHE A 1 117 ? 1.959 -14.148 -3.872 1.00 94.31 117 PHE A N 1
ATOM 909 C CA . PHE A 1 117 ? 2.532 -13.365 -2.774 1.00 94.31 117 PHE A CA 1
ATOM 910 C C . PHE A 1 117 ? 3.203 -14.292 -1.746 1.00 94.31 117 PHE A C 1
ATOM 912 O O . PHE A 1 117 ? 2.589 -15.214 -1.203 1.00 94.31 117 PHE A O 1
ATOM 919 N N . LYS A 1 118 ? 4.501 -14.067 -1.514 1.00 85.19 118 LYS A N 1
ATOM 920 C CA . LYS A 1 118 ? 5.402 -15.070 -0.922 1.00 85.19 118 LYS A CA 1
ATOM 921 C C . LYS A 1 118 ? 5.389 -15.121 0.606 1.00 85.19 118 LYS A C 1
ATOM 923 O O . LYS A 1 118 ? 5.954 -16.054 1.171 1.00 85.19 118 LYS A O 1
ATOM 928 N N . ASN A 1 119 ? 4.777 -14.155 1.293 1.00 80.38 119 ASN A N 1
ATOM 929 C CA . ASN A 1 119 ? 4.735 -14.175 2.755 1.00 80.38 119 ASN A CA 1
ATOM 930 C C . ASN A 1 119 ? 3.636 -15.124 3.248 1.00 80.38 119 ASN A C 1
ATOM 932 O O . ASN A 1 119 ? 2.461 -14.767 3.303 1.00 80.38 119 ASN A O 1
ATOM 936 N N . THR A 1 120 ? 4.034 -16.344 3.606 1.00 67.56 120 THR A N 1
ATOM 937 C CA . THR A 1 120 ? 3.110 -17.419 3.974 1.00 67.56 120 THR A CA 1
ATOM 938 C C . THR A 1 120 ? 2.663 -17.404 5.433 1.00 67.56 120 THR A C 1
ATOM 940 O O . THR A 1 120 ? 1.625 -17.979 5.748 1.00 67.56 120 THR A O 1
ATOM 943 N N . ALA A 1 121 ? 3.390 -16.717 6.318 1.00 75.88 121 ALA A N 1
ATOM 944 C CA . ALA A 1 121 ? 3.080 -16.679 7.749 1.00 75.88 121 ALA A CA 1
ATOM 945 C C . ALA A 1 121 ? 1.791 -15.897 8.072 1.00 75.88 121 ALA A C 1
ATOM 947 O O . ALA A 1 121 ? 1.231 -16.055 9.152 1.00 75.88 121 ALA A O 1
ATOM 948 N N . GLY A 1 122 ? 1.321 -15.052 7.148 1.00 76.94 122 GLY A N 1
ATOM 949 C CA . GLY A 1 122 ? 0.124 -14.230 7.335 1.00 76.94 122 GLY A CA 1
ATOM 950 C C . GLY A 1 122 ? -1.191 -14.871 6.886 1.00 76.94 122 GLY A C 1
ATOM 951 O O . GLY A 1 122 ? -2.239 -14.303 7.177 1.00 76.94 122 GLY A O 1
ATOM 952 N N . TRP A 1 123 ? -1.171 -16.009 6.180 1.00 89.50 123 TRP A N 1
ATOM 953 C CA . TRP A 1 123 ? -2.378 -16.512 5.511 1.00 89.50 123 TRP A CA 1
ATOM 954 C C . TRP A 1 123 ? -3.380 -17.187 6.439 1.00 89.50 123 TRP A C 1
ATOM 956 O O . TRP A 1 123 ? -4.562 -16.952 6.266 1.00 89.50 123 TRP A O 1
ATOM 966 N N . GLU A 1 124 ? -2.960 -17.959 7.445 1.00 90.25 124 GLU A N 1
ATOM 967 C CA . GLU A 1 124 ? -3.909 -18.711 8.288 1.00 90.25 124 GLU A CA 1
ATOM 968 C C . GLU A 1 124 ? -4.990 -17.815 8.945 1.00 90.25 124 GLU A C 1
ATOM 970 O O . GLU A 1 124 ? -6.177 -18.147 8.852 1.00 90.25 124 GLU A O 1
ATOM 975 N N . PRO A 1 125 ? -4.660 -16.647 9.538 1.00 91.38 125 PRO A N 1
ATOM 976 C CA . PRO A 1 125 ? -5.685 -15.720 10.019 1.00 91.38 125 PRO A CA 1
ATOM 977 C C . PRO A 1 125 ? -6.559 -15.142 8.899 1.00 91.38 125 PRO A C 1
ATOM 979 O O . PRO A 1 125 ? -7.763 -14.982 9.091 1.00 91.38 125 PRO A O 1
ATOM 982 N N . ILE A 1 126 ? -5.966 -14.824 7.745 1.00 92.19 126 ILE A N 1
ATOM 983 C CA . ILE A 1 126 ? -6.675 -14.252 6.591 1.00 92.19 126 ILE A CA 1
ATOM 984 C C . ILE A 1 126 ? -7.674 -15.266 6.028 1.00 92.19 126 ILE A C 1
ATOM 986 O O . ILE A 1 126 ? -8.830 -14.920 5.819 1.00 92.19 126 ILE A O 1
ATOM 990 N N . ASP A 1 127 ? -7.259 -16.516 5.862 1.00 92.56 127 ASP A N 1
ATOM 991 C CA . ASP A 1 127 ? -8.055 -17.633 5.350 1.00 92.56 127 ASP A CA 1
ATOM 992 C C . ASP A 1 127 ? -9.261 -17.897 6.256 1.00 92.56 127 ASP A C 1
ATOM 994 O O . ASP A 1 127 ? -10.389 -18.048 5.788 1.00 92.56 127 ASP A O 1
ATOM 998 N N . LYS A 1 128 ? -9.067 -17.831 7.579 1.00 93.06 128 LYS A N 1
ATOM 999 C CA . LYS A 1 128 ? -10.165 -17.930 8.549 1.00 93.06 128 LYS A CA 1
ATOM 1000 C C . LYS A 1 128 ? -11.167 -16.776 8.442 1.00 93.06 128 LYS A C 1
ATOM 1002 O O . LYS A 1 128 ? -12.360 -16.996 8.639 1.00 93.06 128 LYS A O 1
ATOM 1007 N N . ILE A 1 129 ? -10.693 -15.555 8.192 1.00 92.50 129 ILE A N 1
ATOM 1008 C CA . ILE A 1 129 ? -11.537 -14.355 8.094 1.00 92.50 129 ILE A CA 1
ATOM 1009 C C . ILE A 1 129 ? -12.280 -14.312 6.751 1.00 92.50 129 ILE A C 1
ATOM 1011 O O . ILE A 1 129 ? -13.460 -13.972 6.719 1.00 92.50 129 ILE A O 1
ATOM 1015 N N . CYS A 1 130 ? -11.602 -14.662 5.660 1.00 94.06 130 CYS A N 1
ATOM 1016 C CA . CYS A 1 130 ? -12.104 -14.527 4.295 1.00 94.06 130 CYS A CA 1
ATOM 1017 C C . CYS A 1 130 ? -12.724 -15.805 3.711 1.00 94.06 130 CYS A C 1
ATOM 1019 O O . CYS A 1 130 ? -13.422 -15.726 2.703 1.00 94.06 130 CYS A O 1
ATOM 1021 N N . GLY A 1 131 ? -12.518 -16.964 4.340 1.00 90.75 131 GLY A N 1
ATOM 1022 C CA . GLY A 1 131 ? -13.206 -18.212 4.007 1.00 90.75 131 GLY A CA 1
ATOM 1023 C C . GLY A 1 131 ? -12.679 -18.944 2.770 1.00 90.75 131 GLY A C 1
ATOM 1024 O O . GLY A 1 131 ? -13.483 -19.543 2.054 1.00 90.75 131 GLY A O 1
ATOM 1025 N N . PHE A 1 132 ? -11.367 -18.907 2.512 1.00 85.44 132 PHE A N 1
ATOM 1026 C CA . PHE A 1 132 ? -10.719 -19.630 1.407 1.00 85.44 132 PHE A CA 1
ATOM 1027 C C . PHE A 1 132 ? -9.433 -20.344 1.824 1.00 85.44 132 PHE A C 1
ATOM 1029 O O . PHE A 1 132 ? -8.776 -19.876 2.776 1.00 85.44 132 PHE A O 1
#

Foldseek 3Di:
DDPVVVVVVVVVVVVVVVVVVVVVCPPQQDPVNLVVLLVVLVVVCVVPVLALVSLQVNLVSCVSVVVLVSSLVSLVSSCVSVHPCVLVSLQSNLVSCVVVVNPCSLVSPVVSVVVCVPPPVPVPVSCVVNVD

Secondary structure (DSSP, 8-state):
--HHHHHHHHHHHHHHHHHHHHHS-TT---HHHHHHHHHHHHHHHHH-TT-HHHHHHHHHHHHHTT-HHHHHHHHHHHHHTT-TTHHHHHHHHHHHHHHTT-TTHHHHHHHHHHTT---GGGHHHHHHHHT-

pLDDT: mean 86.99, std 16.78, range [46.66, 98.88]